Protein AF-A0A7C4D0E1-F1 (afdb_monomer_lite)

Structure (mmCIF, N/CA/C/O backb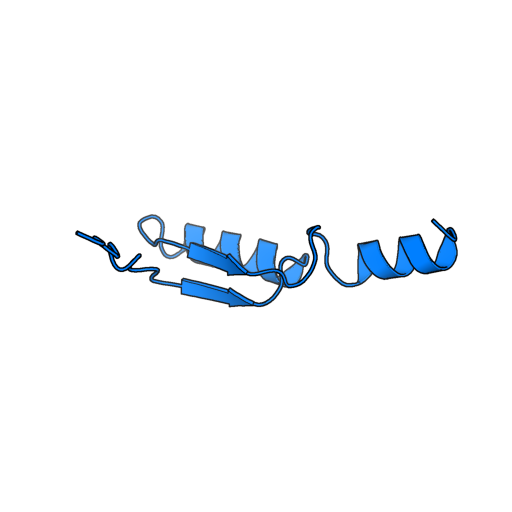one):
data_AF-A0A7C4D0E1-F1
#
_entry.id   AF-A0A7C4D0E1-F1
#
loop_
_atom_site.group_PDB
_atom_site.id
_atom_site.type_symbol
_atom_site.label_atom_id
_atom_site.label_alt_id
_atom_site.label_comp_id
_atom_site.label_asym_id
_atom_site.label_entity_id
_atom_site.label_seq_id
_atom_site.pdbx_PDB_ins_code
_atom_site.Cartn_x
_atom_site.Cartn_y
_atom_site.Cartn_z
_atom_site.occupancy
_atom_site.B_iso_or_equiv
_atom_site.auth_seq_id
_atom_site.auth_comp_id
_atom_site.auth_asym_id
_atom_site.auth_atom_id
_atom_site.pdbx_PDB_model_num
ATOM 1 N N . MET A 1 1 ? -26.769 -14.132 -9.314 1.00 47.00 1 MET A N 1
ATOM 2 C CA . MET A 1 1 ? -25.825 -14.407 -8.214 1.00 47.00 1 MET A CA 1
ATOM 3 C C . MET A 1 1 ? -24.493 -13.766 -8.579 1.00 47.00 1 MET A C 1
ATOM 5 O O . MET A 1 1 ? -23.685 -14.384 -9.254 1.00 47.00 1 MET A O 1
ATOM 9 N N . GLN A 1 2 ? -24.331 -12.485 -8.257 1.00 47.16 2 GLN A N 1
ATOM 10 C CA . GLN A 1 2 ? -23.047 -11.782 -8.288 1.00 47.16 2 GLN A CA 1
ATOM 11 C C . GLN A 1 2 ? -23.066 -10.860 -7.074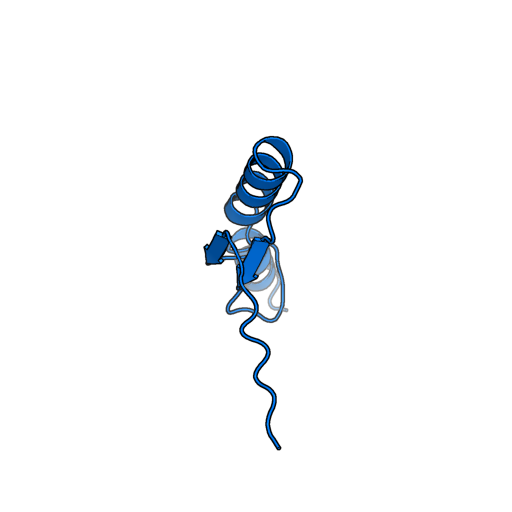 1.00 47.16 2 GLN A C 1
ATOM 13 O O . GLN A 1 2 ? -23.509 -9.715 -7.143 1.00 47.16 2 GLN A O 1
ATOM 18 N N . ASP A 1 3 ? -22.681 -11.429 -5.935 1.00 53.41 3 ASP A N 1
ATOM 19 C CA . ASP A 1 3 ? -22.414 -10.688 -4.712 1.00 53.41 3 ASP A CA 1
ATOM 20 C C . ASP A 1 3 ? -21.159 -9.845 -4.945 1.00 53.41 3 ASP A C 1
ATOM 22 O O . ASP A 1 3 ? -20.038 -10.247 -4.638 1.00 53.41 3 ASP A O 1
ATOM 26 N N . TYR A 1 4 ? -21.334 -8.660 -5.527 1.00 54.56 4 TYR A N 1
ATOM 27 C CA . TYR A 1 4 ? -20.349 -7.598 -5.400 1.00 54.56 4 TYR A CA 1
ATOM 28 C C . TYR A 1 4 ? -20.464 -7.084 -3.971 1.00 54.56 4 TYR A C 1
ATOM 30 O O . TYR A 1 4 ? -21.121 -6.076 -3.710 1.00 54.56 4 TYR A O 1
ATOM 38 N N . ALA A 1 5 ? -19.870 -7.822 -3.030 1.00 50.56 5 ALA A N 1
ATOM 39 C CA . ALA A 1 5 ? -19.552 -7.289 -1.720 1.00 50.56 5 ALA A CA 1
ATOM 40 C C . ALA A 1 5 ? -18.794 -5.985 -1.976 1.00 50.56 5 ALA A C 1
ATOM 42 O O . ALA A 1 5 ? -17.649 -5.991 -2.430 1.00 50.56 5 ALA A O 1
ATOM 43 N N . LYS A 1 6 ? -19.496 -4.863 -1.815 1.00 54.66 6 LYS A N 1
ATOM 44 C CA . LYS A 1 6 ? -18.943 -3.524 -1.932 1.00 54.66 6 LYS A CA 1
ATOM 45 C C . LYS A 1 6 ? -17.815 -3.477 -0.911 1.00 54.66 6 LYS A C 1
ATOM 47 O O . LYS A 1 6 ? -18.101 -3.378 0.278 1.00 54.66 6 LYS A O 1
ATOM 52 N N . LEU A 1 7 ? -16.567 -3.633 -1.359 1.00 57.84 7 LEU A N 1
ATOM 53 C CA . LEU A 1 7 ? -15.404 -3.426 -0.506 1.00 57.84 7 LEU A CA 1
ATOM 54 C C . LEU A 1 7 ? -15.505 -1.975 -0.035 1.00 57.84 7 LEU A C 1
ATOM 56 O O . LEU A 1 7 ? -15.256 -1.047 -0.804 1.00 57.84 7 LEU A O 1
ATOM 60 N N . MET A 1 8 ? -15.986 -1.778 1.191 1.00 61.50 8 MET A N 1
ATOM 61 C CA . MET A 1 8 ? -16.001 -0.474 1.835 1.00 61.50 8 MET A CA 1
ATOM 62 C C . MET A 1 8 ? -14.570 -0.186 2.256 1.00 61.50 8 MET A C 1
ATOM 64 O O . MET A 1 8 ? -14.159 -0.502 3.361 1.00 61.50 8 MET A O 1
ATOM 68 N N . MET A 1 9 ? -13.788 0.333 1.318 1.00 72.81 9 MET A N 1
ATOM 69 C CA . MET A 1 9 ? -12.474 0.876 1.617 1.00 72.81 9 MET A CA 1
ATOM 70 C C . MET A 1 9 ? -12.680 2.284 2.159 1.00 72.81 9 MET A C 1
ATOM 72 O O . MET A 1 9 ? -13.299 3.114 1.488 1.00 72.81 9 MET A O 1
ATOM 76 N N . ASP A 1 10 ? -12.142 2.559 3.340 1.00 88.81 10 ASP A N 1
ATOM 77 C CA . ASP A 1 10 ? -12.173 3.903 3.915 1.00 88.81 10 ASP A CA 1
ATOM 78 C C . ASP A 1 10 ? -11.224 4.834 3.153 1.00 88.81 10 ASP A C 1
ATOM 80 O O . ASP A 1 10 ? -11.515 6.015 2.955 1.00 88.81 10 ASP A O 1
ATOM 84 N N . PHE A 1 11 ? -10.098 4.288 2.675 1.00 92.19 11 PHE A N 1
ATOM 85 C CA . PHE A 1 11 ? -9.082 5.045 1.953 1.00 92.19 11 PHE A CA 1
ATOM 86 C C . PHE A 1 11 ? -8.596 4.321 0.697 1.00 92.19 11 PHE A C 1
ATOM 88 O O . PHE A 1 11 ? -8.309 3.123 0.699 1.00 92.19 11 PHE A O 1
ATOM 95 N N . SER A 1 12 ? -8.444 5.090 -0.382 1.00 93.44 12 SER A N 1
ATOM 96 C CA . SER A 1 12 ? -7.837 4.645 -1.637 1.00 93.44 12 SER A CA 1
ATOM 97 C C . SER A 1 12 ? -6.661 5.543 -1.998 1.00 93.44 12 SER A C 1
ATOM 99 O O . SER A 1 12 ? -6.811 6.760 -2.100 1.00 93.44 12 SER A O 1
ATOM 101 N N . ILE A 1 13 ? -5.494 4.940 -2.215 1.00 92.88 13 ILE A N 1
ATOM 102 C CA . ILE A 1 13 ? -4.259 5.633 -2.592 1.00 92.88 13 ILE A CA 1
ATOM 103 C C . ILE A 1 13 ? -3.922 5.274 -4.037 1.00 92.88 13 ILE A C 1
ATOM 105 O O . ILE A 1 13 ? -3.822 4.098 -4.381 1.00 92.88 13 ILE A O 1
ATOM 109 N N . LEU A 1 14 ? -3.724 6.284 -4.885 1.00 92.12 14 LEU A N 1
ATOM 110 C CA . LEU A 1 14 ? -3.298 6.099 -6.272 1.00 92.12 14 LEU A CA 1
ATOM 111 C C . LEU A 1 14 ? -1.776 6.267 -6.373 1.00 92.12 14 LEU A C 1
ATOM 113 O O . LEU A 1 14 ? -1.248 7.352 -6.138 1.00 92.12 14 LEU A O 1
ATOM 117 N N . GLY A 1 15 ? -1.083 5.193 -6.748 1.00 89.75 15 GLY A N 1
ATOM 118 C CA . GLY A 1 15 ? 0.371 5.124 -6.884 1.00 89.75 15 GLY A CA 1
ATOM 119 C C . GLY A 1 15 ? 1.047 4.380 -5.729 1.00 89.75 15 GLY A C 1
ATOM 120 O O . GLY A 1 15 ? 1.149 4.880 -4.612 1.00 89.75 15 GLY A O 1
ATOM 121 N N . GLY A 1 16 ? 1.605 3.207 -6.023 1.00 86.94 16 GLY A N 1
ATOM 122 C CA . GLY A 1 16 ? 2.387 2.350 -5.124 1.00 86.94 16 GLY A CA 1
ATOM 123 C C . GLY A 1 16 ? 3.880 2.687 -5.091 1.00 86.94 16 GLY A C 1
ATOM 124 O O . GLY A 1 16 ? 4.725 1.795 -4.963 1.00 86.94 16 GLY A O 1
ATOM 125 N N . GLY A 1 17 ? 4.227 3.964 -5.260 1.00 89.56 17 GLY A N 1
ATOM 126 C CA . GLY A 1 17 ? 5.575 4.476 -5.011 1.00 89.56 17 GLY A CA 1
ATOM 127 C C . GLY A 1 17 ? 5.848 4.699 -3.521 1.00 89.56 17 GLY A C 1
ATOM 128 O O . GLY A 1 17 ? 4.971 4.516 -2.682 1.00 89.56 17 GLY A O 1
ATOM 129 N N . TRP A 1 18 ? 7.060 5.155 -3.189 1.00 89.56 18 TRP A N 1
ATOM 130 C CA . TRP A 1 18 ? 7.462 5.429 -1.801 1.00 89.56 18 TRP A CA 1
ATOM 131 C C . TRP A 1 18 ? 6.512 6.381 -1.070 1.00 89.56 18 TRP A C 1
ATOM 133 O O . TRP A 1 18 ? 6.146 6.114 0.069 1.00 89.56 18 TRP A O 1
ATOM 143 N N . ALA A 1 19 ? 6.059 7.443 -1.741 1.00 90.44 19 ALA A N 1
ATOM 144 C CA . ALA A 1 19 ? 5.101 8.383 -1.166 1.00 90.44 19 ALA A CA 1
ATOM 145 C C . ALA A 1 19 ? 3.772 7.698 -0.800 1.00 90.44 19 ALA A C 1
ATOM 147 O O . ALA A 1 19 ? 3.295 7.854 0.318 1.00 90.44 19 ALA A O 1
ATOM 148 N N . GLY A 1 20 ? 3.217 6.881 -1.704 1.00 91.94 20 GLY A N 1
ATOM 149 C CA . GLY A 1 20 ? 1.983 6.138 -1.442 1.00 91.94 20 GLY A CA 1
ATOM 150 C C . GLY A 1 20 ? 2.134 5.122 -0.310 1.00 91.94 20 GLY A C 1
ATOM 151 O O . GLY A 1 20 ? 1.242 4.998 0.523 1.00 91.94 20 GLY A O 1
ATOM 152 N N . ALA A 1 21 ? 3.285 4.448 -0.222 1.00 90.81 21 ALA A N 1
ATOM 153 C CA . ALA A 1 21 ? 3.574 3.504 0.856 1.00 90.81 21 ALA A CA 1
ATOM 154 C C . ALA A 1 21 ? 3.707 4.189 2.228 1.00 90.81 21 ALA A C 1
ATOM 156 O O . ALA A 1 21 ? 3.131 3.717 3.207 1.00 90.81 21 ALA A O 1
ATOM 157 N N . ILE A 1 22 ? 4.432 5.311 2.309 1.00 93.88 22 ILE A N 1
ATOM 158 C CA . ILE A 1 22 ? 4.579 6.083 3.554 1.00 93.88 22 ILE A CA 1
ATOM 159 C C . ILE A 1 22 ? 3.221 6.625 3.999 1.00 93.88 22 ILE A C 1
ATOM 161 O O . ILE A 1 22 ? 2.850 6.479 5.161 1.00 93.88 22 ILE A O 1
ATOM 165 N N . PHE A 1 23 ? 2.448 7.174 3.065 1.00 94.75 23 PHE A N 1
ATOM 166 C CA . PHE A 1 23 ? 1.129 7.707 3.372 1.00 94.75 23 PHE A CA 1
ATOM 167 C C . PHE A 1 23 ? 0.158 6.618 3.848 1.00 94.75 23 PHE A C 1
ATOM 169 O O . PHE A 1 23 ? -0.576 6.821 4.813 1.00 94.75 23 PHE A O 1
ATOM 176 N N . ALA A 1 24 ? 0.202 5.423 3.250 1.00 94.25 24 ALA A N 1
ATOM 177 C CA . ALA A 1 24 ? -0.571 4.276 3.725 1.00 94.25 24 ALA A CA 1
ATOM 178 C C . ALA A 1 24 ? -0.201 3.880 5.163 1.00 94.25 24 ALA A C 1
ATOM 180 O O . ALA A 1 24 ? -1.081 3.580 5.970 1.00 94.25 24 ALA A O 1
ATOM 181 N N . LEU A 1 25 ? 1.093 3.903 5.502 1.00 94.31 25 LEU A N 1
ATOM 182 C CA . LEU A 1 25 ? 1.563 3.626 6.861 1.00 94.31 25 LEU A CA 1
ATOM 183 C C . LEU A 1 25 ? 1.073 4.681 7.856 1.00 94.31 25 LEU A C 1
ATOM 185 O O . LEU A 1 25 ? 0.641 4.328 8.953 1.00 94.31 25 LEU A O 1
ATOM 189 N N . GLU A 1 26 ? 1.118 5.961 7.491 1.00 96.56 26 GLU A N 1
ATOM 190 C CA . GLU A 1 26 ? 0.586 7.040 8.328 1.00 96.56 26 GLU A CA 1
ATOM 191 C C . GLU A 1 26 ? -0.925 6.915 8.526 1.00 96.56 26 GLU A C 1
ATOM 193 O O . GLU A 1 26 ? -1.399 7.019 9.659 1.00 96.56 26 GLU A O 1
ATOM 198 N N . LEU A 1 27 ? -1.680 6.612 7.469 1.00 95.12 27 LEU A N 1
ATOM 199 C CA . LEU A 1 27 ? -3.117 6.365 7.576 1.00 95.12 27 LEU A CA 1
ATOM 200 C C . LEU A 1 27 ? -3.413 5.175 8.485 1.00 95.12 27 LEU A C 1
ATOM 202 O O . LEU A 1 27 ? -4.267 5.287 9.359 1.00 95.12 27 LEU A O 1
ATOM 206 N N . LYS A 1 28 ? -2.669 4.071 8.371 1.00 93.94 28 LYS A N 1
ATOM 207 C CA . LYS A 1 28 ? -2.891 2.900 9.231 1.00 93.94 28 LYS A CA 1
ATOM 208 C C . LYS A 1 28 ? -2.528 3.164 10.694 1.00 93.94 28 LYS A C 1
ATOM 210 O O . LYS A 1 28 ? -3.149 2.593 11.583 1.00 93.94 28 LYS A O 1
ATOM 215 N N . ARG A 1 29 ? -1.558 4.045 10.963 1.00 96.31 29 ARG A N 1
ATOM 216 C CA . ARG A 1 29 ? -1.220 4.487 12.329 1.00 96.31 29 ARG A CA 1
ATOM 217 C C . ARG A 1 29 ? -2.319 5.348 12.949 1.00 96.31 29 ARG A C 1
ATOM 219 O O . ARG A 1 29 ? -2.632 5.161 14.119 1.00 96.31 29 ARG A O 1
ATOM 226 N N . ASN A 1 30 ? -2.891 6.272 12.178 1.00 96.62 30 ASN A N 1
ATOM 227 C CA . ASN A 1 30 ? -3.938 7.180 12.660 1.00 96.62 30 ASN A CA 1
ATOM 228 C C . ASN A 1 30 ? -5.328 6.524 12.681 1.00 96.62 30 ASN A C 1
ATOM 230 O O . ASN A 1 30 ? -6.156 6.856 13.525 1.00 96.62 30 ASN A O 1
ATOM 234 N N . PHE A 1 31 ? -5.567 5.559 11.791 1.00 95.50 31 PHE A N 1
ATOM 235 C CA . PHE A 1 31 ? -6.832 4.843 11.635 1.00 95.50 31 PHE A CA 1
ATOM 236 C C . PHE A 1 31 ? -6.585 3.322 11.590 1.00 95.50 31 PHE A C 1
ATOM 238 O O . PHE A 1 31 ? -6.673 2.704 10.524 1.00 95.50 31 PHE A O 1
ATOM 245 N N . PRO A 1 32 ? -6.282 2.673 12.732 1.00 93.44 32 PRO A N 1
ATOM 246 C CA . PRO A 1 32 ? -5.872 1.264 12.771 1.00 93.44 32 PRO A CA 1
ATOM 247 C C . PRO A 1 32 ? -6.909 0.299 12.197 1.00 93.44 32 PRO A C 1
ATOM 249 O O . PRO A 1 32 ? -6.551 -0.677 11.535 1.00 93.44 32 PRO A O 1
ATOM 252 N N . SER A 1 33 ? -8.191 0.596 12.398 1.00 93.69 33 SER A N 1
ATOM 253 C CA . SER A 1 33 ? -9.302 -0.226 11.914 1.00 93.69 33 SER A CA 1
ATOM 254 C C . SER A 1 33 ? -9.679 0.036 10.457 1.00 93.69 33 SER A C 1
ATOM 256 O O . SER A 1 33 ? -10.545 -0.661 9.952 1.00 93.69 33 SER A O 1
ATOM 258 N N . SER A 1 34 ? -9.061 1.021 9.794 1.00 91.50 34 SER A N 1
ATOM 259 C CA . SER A 1 34 ? -9.455 1.394 8.432 1.00 91.50 34 SER A CA 1
ATOM 260 C C . SER A 1 34 ? -8.985 0.395 7.381 1.00 91.50 34 SER A C 1
ATOM 262 O O . SER A 1 34 ? -7.853 -0.109 7.451 1.00 91.50 34 SER A O 1
ATOM 264 N N . ASP A 1 35 ? -9.824 0.153 6.380 1.00 92.50 35 ASP A N 1
ATOM 265 C CA . ASP A 1 35 ? -9.453 -0.617 5.196 1.00 92.50 35 ASP A CA 1
ATOM 266 C C . ASP A 1 35 ? -8.834 0.309 4.144 1.00 92.50 35 ASP A C 1
ATOM 268 O O . ASP A 1 35 ? -9.468 1.236 3.633 1.00 92.50 35 ASP A O 1
ATOM 272 N N . ILE A 1 36 ? -7.560 0.061 3.830 1.00 92.81 36 ILE A N 1
ATOM 273 C CA . ILE A 1 36 ? -6.748 0.903 2.945 1.00 92.81 36 ILE A CA 1
ATOM 274 C C . ILE A 1 36 ? -6.356 0.093 1.713 1.00 92.81 36 ILE A C 1
ATOM 276 O O . ILE A 1 36 ? -5.726 -0.960 1.836 1.00 92.81 36 ILE A O 1
ATOM 280 N N . VAL A 1 37 ? -6.657 0.616 0.524 1.00 92.94 37 VAL A N 1
ATOM 281 C CA . VAL A 1 37 ? -6.161 0.067 -0.745 1.00 92.94 37 VAL A CA 1
ATOM 282 C C . VAL A 1 37 ? -5.118 0.987 -1.368 1.00 92.94 37 VAL A C 1
ATOM 284 O O . VAL A 1 37 ? -5.251 2.211 -1.357 1.00 92.94 37 VAL A O 1
ATOM 287 N N . ILE A 1 38 ? -4.092 0.387 -1.968 1.00 91.81 38 ILE A N 1
ATOM 288 C CA . ILE A 1 38 ? -3.141 1.084 -2.831 1.00 91.81 38 ILE A CA 1
ATOM 289 C C . ILE A 1 38 ? -3.310 0.533 -4.242 1.00 91.81 38 ILE A C 1
ATOM 291 O O . ILE A 1 38 ? -3.136 -0.664 -4.473 1.00 91.81 38 ILE A O 1
ATOM 295 N N . LEU A 1 39 ? -3.646 1.407 -5.184 1.00 90.38 39 LEU A N 1
ATOM 296 C CA . LEU A 1 39 ? -3.806 1.076 -6.593 1.00 90.38 39 LEU A CA 1
ATOM 297 C C . LEU A 1 39 ? -2.587 1.578 -7.360 1.00 90.38 39 LEU A C 1
ATOM 299 O O . LEU A 1 39 ? -2.326 2.777 -7.428 1.00 90.38 39 LEU A O 1
ATOM 303 N N . GLU A 1 40 ? -1.846 0.655 -7.959 1.00 87.75 40 GLU A N 1
ATOM 304 C CA . GLU A 1 40 ? -0.699 0.952 -8.810 1.00 87.75 40 GLU A CA 1
ATOM 305 C C . GLU A 1 40 ? -1.030 0.540 -10.245 1.00 87.75 40 GLU A C 1
ATOM 307 O O . GLU A 1 40 ? -1.539 -0.553 -10.489 1.00 87.75 40 GLU A O 1
ATOM 312 N N . LYS A 1 41 ? -0.762 1.430 -11.204 1.00 85.88 41 LYS A N 1
ATOM 313 C CA . LYS A 1 41 ? -0.989 1.149 -12.628 1.00 85.88 41 LYS A CA 1
ATOM 314 C C . LYS A 1 41 ? -0.020 0.074 -13.132 1.00 85.88 41 LYS A C 1
ATOM 316 O O . LYS A 1 41 ? -0.348 -0.694 -14.034 1.00 85.88 41 LYS A O 1
ATOM 321 N N . SER A 1 42 ? 1.197 0.077 -12.599 1.00 82.25 42 SER A N 1
ATOM 322 C CA . SER A 1 42 ? 2.257 -0.877 -12.911 1.00 82.25 42 SER A CA 1
ATOM 323 C C . SER A 1 42 ? 2.021 -2.232 -12.230 1.00 82.25 42 SER A C 1
ATOM 325 O O . SER A 1 42 ? 1.494 -2.311 -11.127 1.00 82.25 42 SER A O 1
ATOM 327 N N . SER A 1 43 ? 2.525 -3.317 -12.824 1.00 78.25 43 SER A N 1
ATOM 328 C CA . SER A 1 43 ? 2.595 -4.631 -12.159 1.00 78.25 43 SER A CA 1
ATOM 329 C C . SER A 1 43 ? 3.629 -4.694 -11.023 1.00 78.25 43 SER A C 1
ATOM 331 O O . SER A 1 43 ? 3.871 -5.759 -10.458 1.00 78.25 43 SER A O 1
ATOM 333 N N . ARG A 1 44 ? 4.293 -3.574 -10.712 1.00 73.69 44 ARG A N 1
ATOM 334 C CA . ARG A 1 44 ? 5.352 -3.466 -9.703 1.00 73.69 44 ARG A CA 1
ATOM 335 C C . ARG A 1 44 ? 5.234 -2.172 -8.912 1.00 73.69 44 ARG A C 1
ATOM 337 O O . ARG A 1 44 ? 5.001 -1.115 -9.498 1.00 73.69 44 ARG A O 1
ATOM 344 N N . THR A 1 45 ? 5.488 -2.277 -7.613 1.00 68.75 45 THR A N 1
ATOM 345 C CA . THR A 1 45 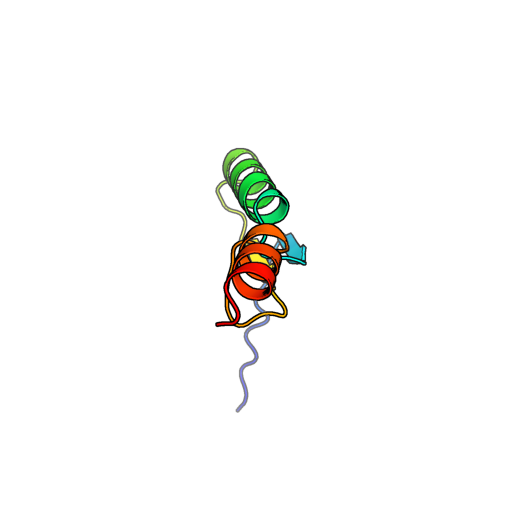? 5.600 -1.167 -6.660 1.00 68.75 45 THR A CA 1
ATOM 346 C C . THR A 1 45 ? 6.977 -0.492 -6.740 1.00 68.75 45 THR A C 1
ATOM 348 O O . THR A 1 45 ? 7.899 -0.988 -7.393 1.00 68.75 45 THR A O 1
ATOM 351 N N . GLY A 1 46 ? 7.124 0.673 -6.103 1.00 71.56 46 GLY A N 1
ATOM 352 C CA . GLY A 1 46 ? 8.380 1.442 -6.062 1.00 71.56 46 GLY A CA 1
ATOM 353 C C . GLY A 1 46 ? 8.388 2.705 -6.931 1.00 71.56 46 GLY A C 1
ATOM 3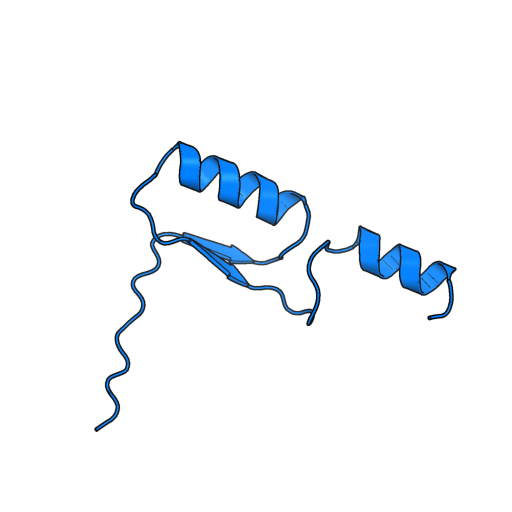54 O O . GLY A 1 46 ? 9.308 3.519 -6.825 1.00 71.56 46 GLY A O 1
ATOM 355 N N . GLY A 1 47 ? 7.340 2.924 -7.731 1.00 69.19 47 GLY A N 1
ATOM 356 C CA . GLY A 1 47 ? 7.115 4.168 -8.472 1.00 69.19 47 GLY A CA 1
ATOM 357 C C . GLY A 1 47 ? 8.244 4.532 -9.446 1.00 69.19 47 GLY A C 1
ATOM 358 O O . GLY A 1 47 ? 8.906 3.667 -10.025 1.00 69.19 47 GLY A O 1
ATOM 359 N N . LEU A 1 48 ? 8.472 5.839 -9.627 1.00 62.88 48 LEU A N 1
ATOM 360 C CA . LEU A 1 48 ? 9.385 6.371 -10.646 1.00 62.88 48 LEU A CA 1
ATOM 361 C C . LEU A 1 48 ? 10.833 5.867 -10.486 1.00 62.88 48 LEU A C 1
ATOM 363 O O . LEU A 1 48 ? 11.520 5.649 -11.482 1.00 62.88 48 LEU A O 1
ATOM 367 N N . HIS A 1 49 ? 11.283 5.614 -9.254 1.00 60.94 49 HIS A N 1
ATOM 368 C CA . HIS A 1 49 ? 12.667 5.230 -8.973 1.00 60.94 49 HIS A CA 1
ATOM 369 C C . HIS A 1 49 ? 13.036 3.863 -9.572 1.00 60.94 49 HIS A C 1
ATOM 371 O O . HIS A 1 49 ? 14.086 3.727 -10.200 1.00 60.94 49 HIS A O 1
ATOM 377 N N . LEU A 1 50 ? 12.132 2.880 -9.488 1.00 57.28 50 LEU A N 1
ATOM 378 C CA . LEU A 1 50 ? 12.341 1.563 -10.099 1.00 57.28 50 LEU A CA 1
ATOM 379 C C . LEU A 1 50 ? 12.236 1.614 -11.633 1.00 57.28 50 LEU A C 1
ATOM 381 O O . LEU A 1 50 ? 12.879 0.837 -12.339 1.00 57.28 50 LEU A O 1
ATOM 385 N N . SER A 1 51 ? 11.411 2.528 -12.154 1.00 58.53 51 SER A N 1
ATOM 386 C CA . SER A 1 51 ? 11.231 2.708 -13.598 1.00 58.53 51 SER A CA 1
ATOM 387 C C . SER A 1 51 ? 12.445 3.365 -14.267 1.00 58.53 51 SER A C 1
ATOM 389 O O . SER A 1 51 ? 12.850 2.936 -15.346 1.00 58.53 51 SER A O 1
ATOM 391 N N . LEU A 1 52 ? 13.075 4.343 -13.606 1.00 58.09 52 LEU A N 1
ATOM 392 C CA . LEU A 1 52 ? 14.281 5.015 -14.097 1.00 58.09 52 LEU A CA 1
ATOM 393 C C . LEU A 1 52 ? 15.505 4.102 -14.019 1.00 58.09 52 LEU A C 1
ATOM 395 O O . LEU A 1 52 ? 16.264 4.041 -14.982 1.00 58.09 52 LEU A O 1
ATOM 399 N N . LEU A 1 53 ? 15.636 3.316 -12.943 1.00 56.62 53 LEU A N 1
ATOM 400 C CA . LEU A 1 53 ? 16.705 2.323 -12.819 1.00 56.62 53 LEU A CA 1
ATOM 401 C C . LEU A 1 53 ? 16.660 1.295 -13.963 1.00 56.62 53 LEU A C 1
ATOM 403 O O . LEU A 1 53 ? 17.688 0.941 -14.526 1.00 56.62 53 LEU A O 1
ATOM 407 N N . LYS A 1 54 ? 15.465 0.861 -14.381 1.00 56.31 54 LYS A N 1
ATOM 408 C CA . LYS A 1 54 ? 15.315 -0.004 -15.561 1.00 56.31 54 LYS A CA 1
ATOM 409 C C . LYS A 1 54 ? 15.678 0.677 -16.876 1.00 56.31 54 LYS A C 1
ATOM 411 O O . LYS A 1 54 ? 16.256 0.037 -17.750 1.00 56.31 54 LYS A O 1
ATOM 416 N N . ARG A 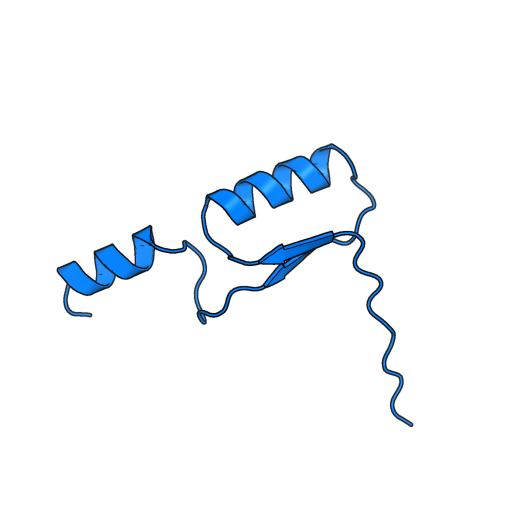1 55 ? 15.332 1.958 -17.020 1.00 58.06 55 ARG A N 1
ATOM 417 C CA . ARG A 1 55 ? 15.633 2.726 -18.233 1.00 58.06 55 ARG A CA 1
ATOM 418 C C . ARG A 1 55 ? 17.140 2.905 -18.423 1.00 58.06 55 ARG A C 1
ATOM 420 O O . ARG A 1 55 ? 17.613 2.820 -19.550 1.00 58.06 55 ARG A O 1
ATOM 427 N N . GLU A 1 56 ? 17.870 3.098 -17.328 1.00 58.53 56 GLU A N 1
ATOM 428 C CA . GLU A 1 56 ? 19.338 3.151 -17.302 1.00 58.53 56 GLU A CA 1
ATOM 429 C C . GLU A 1 56 ? 19.968 1.771 -17.560 1.00 58.53 56 GLU A C 1
ATOM 431 O O . GLU A 1 56 ? 20.919 1.659 -18.330 1.00 58.53 56 GLU A O 1
ATOM 436 N N . LEU A 1 57 ? 19.403 0.705 -16.981 1.00 62.22 57 LEU A N 1
ATOM 437 C CA . LEU A 1 57 ? 19.942 -0.657 -17.097 1.00 62.22 57 LEU A CA 1
ATOM 438 C C . LEU A 1 57 ? 19.558 -1.399 -18.391 1.00 62.22 57 LEU A C 1
ATOM 440 O O . LEU A 1 57 ? 20.053 -2.501 -18.609 1.00 62.22 57 LEU A O 1
ATOM 444 N N . ARG A 1 58 ? 18.708 -0.822 -19.257 1.00 58.00 58 ARG A N 1
ATOM 445 C CA . ARG A 1 58 ? 18.229 -1.447 -20.511 1.00 58.00 58 ARG A CA 1
ATOM 446 C C . ARG A 1 58 ? 17.696 -2.887 -20.301 1.00 58.00 58 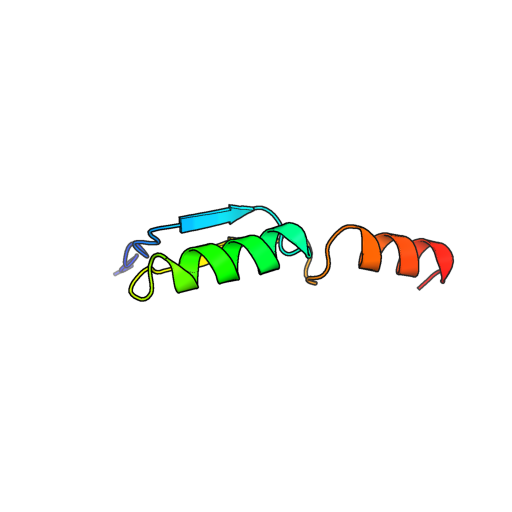ARG A C 1
ATOM 448 O O . ARG A 1 58 ? 17.968 -3.779 -21.101 1.00 58.00 58 ARG A O 1
ATOM 455 N N . LEU A 1 59 ? 16.931 -3.089 -19.221 1.00 54.47 59 LEU A N 1
ATOM 456 C CA . LEU A 1 59 ? 16.238 -4.343 -18.862 1.00 54.47 59 LEU A CA 1
ATOM 457 C C . LEU A 1 59 ? 14.738 -4.308 -19.170 1.00 54.47 59 LEU A C 1
ATOM 459 O O . LEU A 1 59 ? 14.105 -3.259 -18.902 1.00 54.47 59 LEU A O 1
#

Radius of gyration: 15.05 Å; chains: 1; bounding box: 46×23×33 Å

Sequence (59 aa):
MQDYAKLMMDFSILGGGWAGAIFALELKRNFPSSDIVILEKSSRTGGLHLSLLKRELRL

Foldseek 3Di:
DDPPVPPPAPEEAEAQAPVSVVVVVVCCVVPVPGHYYYDYPDPDHHPPVVVVVCVVVVD

pLDDT: mean 77.92, std 16.81, range [47.0, 96.62]

Secondary structure (DSSP, 8-state):
---------SEEEE--SHHHHHHHHHHHHH-TT--EEEE-SSSSSSHHHHHHHHHHHT-